Protein AF-A0A9X5I3I6-F1 (afdb_monomer_lite)

Radius of gyration: 15.43 Å; chains: 1; bounding box: 37×36×34 Å

Sequence (96 aa):
MNDLELLSDKLSNQLTLPISEESLAEIDSDLLFIGIYRKNDRSTFEYLQRKPLWSKIEAVQRNQVYFVDFHTWYGFDFLSAHAVLNDIEKSLVKTP

pLDDT: mean 85.68, std 15.06, range [43.44, 97.62]

Foldseek 3Di:
DDVVVVVVVVVVCVVDDDDDLVCLLVQADLAAEDADPDPPPCPVVVVSCPDPSPCNHNCVVVVRYYYDHNCLCVDPDPVSVVVVVVVVVVSVVPPD

Structure (mmCIF, N/CA/C/O backbone):
data_AF-A0A9X5I3I6-F1
#
_entry.id   AF-A0A9X5I3I6-F1
#
loop_
_atom_site.group_PDB
_atom_site.id
_atom_site.type_symbol
_atom_site.label_atom_id
_atom_site.label_alt_id
_atom_site.label_comp_id
_atom_site.label_asym_id
_atom_site.label_entity_id
_atom_site.label_seq_id
_atom_site.pdbx_PDB_ins_code
_atom_site.Cartn_x
_atom_site.Cartn_y
_atom_site.Cartn_z
_atom_site.occupancy
_atom_site.B_iso_or_equiv
_atom_site.auth_seq_id
_atom_site.auth_comp_id
_atom_site.auth_asym_id
_atom_site.auth_atom_id
_atom_site.pdbx_PDB_model_num
ATOM 1 N N . MET A 1 1 ? 25.954 22.022 5.638 1.00 43.56 1 MET A N 1
ATOM 2 C CA . MET A 1 1 ? 24.536 21.642 5.507 1.00 43.56 1 MET A CA 1
ATOM 3 C C . MET A 1 1 ? 24.173 22.005 4.083 1.00 43.56 1 MET A C 1
ATOM 5 O O . MET A 1 1 ? 24.260 23.180 3.758 1.00 43.56 1 MET A O 1
ATOM 9 N N . ASN A 1 2 ? 24.035 21.013 3.203 1.00 43.44 2 ASN A N 1
ATOM 10 C CA . ASN A 1 2 ? 23.947 21.264 1.765 1.00 43.44 2 ASN A CA 1
ATOM 11 C C . ASN A 1 2 ? 22.538 21.749 1.431 1.00 43.44 2 ASN A C 1
ATOM 13 O O . ASN A 1 2 ? 21.571 21.054 1.721 1.00 43.44 2 ASN A O 1
ATOM 17 N N . ASP A 1 3 ? 22.425 22.897 0.766 1.00 49.25 3 ASP A N 1
ATOM 18 C CA . ASP A 1 3 ? 21.141 23.470 0.335 1.00 49.25 3 ASP A CA 1
ATOM 19 C C . ASP A 1 3 ? 20.320 22.510 -0.552 1.00 49.25 3 ASP A C 1
ATOM 21 O O . ASP A 1 3 ? 19.101 22.624 -0.649 1.00 49.25 3 ASP A O 1
ATOM 25 N N . LEU A 1 4 ? 20.973 21.506 -1.148 1.00 52.38 4 LEU A N 1
ATOM 26 C CA . LEU A 1 4 ? 20.347 20.424 -1.915 1.00 52.38 4 LEU A CA 1
ATOM 27 C C . LEU A 1 4 ? 19.492 19.473 -1.057 1.00 52.38 4 LEU A C 1
ATOM 29 O O . LEU A 1 4 ? 18.508 18.931 -1.551 1.00 52.38 4 LEU A O 1
ATOM 33 N N . GLU A 1 5 ? 19.837 19.297 0.217 1.00 54.62 5 GLU A N 1
ATOM 34 C CA . GLU A 1 5 ? 19.127 18.435 1.176 1.00 54.62 5 GLU A CA 1
ATOM 35 C C . GLU A 1 5 ? 17.829 19.113 1.662 1.00 54.62 5 GLU A C 1
ATOM 37 O O . GLU A 1 5 ? 16.788 18.483 1.830 1.00 54.62 5 GLU A O 1
ATOM 42 N N . LEU A 1 6 ? 17.843 20.446 1.769 1.00 48.66 6 LEU A N 1
ATOM 43 C CA . LEU A 1 6 ? 16.661 21.242 2.110 1.00 48.66 6 LEU A CA 1
ATOM 44 C C . LEU A 1 6 ? 15.647 21.296 0.950 1.00 48.66 6 LEU A C 1
ATOM 46 O O . LEU A 1 6 ? 14.434 21.372 1.168 1.00 48.66 6 LEU A O 1
ATOM 50 N N . LEU A 1 7 ? 16.138 21.250 -0.294 1.00 51.47 7 LEU A N 1
ATOM 51 C CA . LEU A 1 7 ? 15.295 21.178 -1.487 1.00 51.47 7 LEU A CA 1
ATOM 52 C C . LEU A 1 7 ? 14.649 19.796 -1.657 1.00 51.47 7 LEU A C 1
ATOM 54 O O . LEU A 1 7 ? 13.506 19.738 -2.113 1.00 51.47 7 LEU A O 1
ATOM 58 N N . SER A 1 8 ? 15.319 18.704 -1.262 1.00 59.75 8 SER A N 1
ATOM 59 C CA . SER A 1 8 ? 14.743 17.357 -1.369 1.00 59.75 8 SER A CA 1
ATOM 60 C C . SER A 1 8 ? 13.567 17.148 -0.425 1.00 59.75 8 SER A C 1
ATOM 62 O O . SER A 1 8 ? 12.545 16.632 -0.865 1.00 59.75 8 SER A O 1
ATOM 64 N N . ASP A 1 9 ? 13.656 17.605 0.826 1.00 59.34 9 ASP A N 1
ATOM 65 C CA . ASP A 1 9 ? 12.569 17.438 1.803 1.00 59.34 9 ASP A CA 1
ATOM 66 C C . ASP A 1 9 ? 11.337 18.264 1.426 1.00 59.34 9 ASP A C 1
ATOM 68 O O . ASP A 1 9 ? 10.200 17.790 1.487 1.00 59.34 9 ASP A O 1
ATOM 72 N N . LYS A 1 10 ? 11.553 19.502 0.969 1.00 56.38 10 LYS A N 1
ATOM 73 C CA . LYS A 1 10 ? 10.459 20.373 0.534 1.00 56.38 10 LYS A CA 1
ATOM 74 C C . LYS A 1 10 ? 9.769 19.840 -0.724 1.00 56.38 10 LYS A C 1
ATOM 76 O O . LYS A 1 10 ? 8.549 19.932 -0.809 1.00 56.38 10 LYS A O 1
ATOM 81 N N . LEU A 1 11 ? 10.521 19.282 -1.677 1.00 61.34 11 LEU A N 1
ATOM 82 C CA . LEU A 1 11 ? 9.963 18.664 -2.88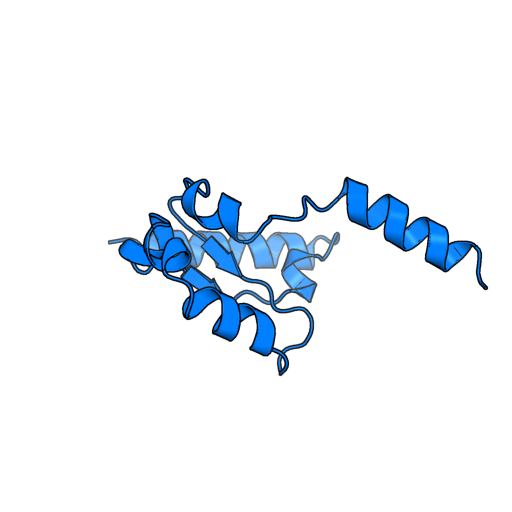3 1.00 61.34 11 LEU A CA 1
ATOM 83 C C . LEU A 1 11 ? 9.269 17.328 -2.562 1.00 61.34 11 LEU A C 1
ATOM 85 O O . LEU A 1 11 ? 8.168 17.081 -3.043 1.00 61.34 11 LEU A O 1
ATOM 89 N N . SER A 1 12 ? 9.861 16.513 -1.686 1.00 58.16 12 SER A N 1
ATOM 90 C CA . SER A 1 12 ? 9.278 15.275 -1.147 1.00 58.16 12 SER A CA 1
ATOM 91 C C . SER A 1 12 ? 7.910 15.522 -0.514 1.00 58.16 12 SER A C 1
ATOM 93 O O . SER A 1 12 ? 6.945 14.832 -0.836 1.00 58.16 12 SER A O 1
ATOM 95 N N . ASN A 1 13 ? 7.790 16.553 0.326 1.00 59.03 13 ASN A N 1
ATOM 96 C CA . ASN A 1 13 ? 6.530 16.912 0.982 1.00 59.03 13 ASN A CA 1
ATOM 97 C C . ASN A 1 13 ? 5.467 17.464 0.014 1.00 59.03 13 ASN A C 1
ATOM 99 O O . ASN A 1 13 ? 4.312 17.601 0.403 1.00 59.03 13 ASN A O 1
ATOM 103 N N . GLN A 1 14 ? 5.831 17.806 -1.228 1.00 65.06 14 GLN A N 1
ATOM 104 C CA . GLN A 1 14 ? 4.858 18.134 -2.279 1.00 65.06 14 GLN A CA 1
ATOM 105 C C . GLN A 1 14 ? 4.435 16.917 -3.107 1.00 65.06 14 GLN A C 1
ATOM 107 O O . GLN A 1 14 ? 3.364 16.939 -3.707 1.00 65.06 14 GLN A O 1
ATOM 112 N N . LEU A 1 15 ? 5.256 15.866 -3.141 1.00 71.19 15 LEU A N 1
ATOM 113 C CA . LEU A 1 15 ? 4.998 14.630 -3.888 1.00 71.19 15 LEU A CA 1
ATOM 114 C C . LEU A 1 15 ? 4.392 13.522 -3.019 1.00 71.19 15 LEU A C 1
ATOM 116 O O . LEU A 1 15 ? 3.900 12.527 -3.544 1.00 71.19 15 LEU A O 1
ATOM 120 N N . THR A 1 16 ? 4.430 13.684 -1.697 1.00 76.06 16 THR A N 1
ATOM 121 C CA . THR A 1 16 ? 3.930 12.715 -0.724 1.00 76.06 16 THR A CA 1
ATOM 122 C C . THR A 1 16 ? 2.970 13.388 0.247 1.00 76.06 16 THR A C 1
ATOM 124 O O . THR A 1 16 ? 3.178 14.527 0.661 1.00 76.06 16 THR A O 1
ATOM 127 N N . LEU A 1 17 ? 1.907 12.674 0.617 1.00 83.56 17 LEU A N 1
ATOM 128 C CA . LEU A 1 17 ? 0.988 13.092 1.667 1.00 83.56 17 LEU A CA 1
ATOM 129 C C . LEU A 1 17 ? 1.267 12.230 2.904 1.00 83.56 17 LEU A C 1
ATOM 131 O O . LEU A 1 17 ? 0.926 11.046 2.890 1.00 83.56 17 LEU A O 1
ATOM 135 N N . PRO A 1 18 ? 1.913 12.764 3.956 1.00 85.19 18 PRO A N 1
ATOM 136 C CA . PRO A 1 18 ? 2.099 12.005 5.184 1.00 85.19 18 PRO A CA 1
ATOM 137 C C . PRO A 1 18 ? 0.732 11.695 5.804 1.00 85.19 18 PRO A C 1
ATOM 139 O O . PRO A 1 18 ? -0.102 12.584 5.965 1.00 85.19 18 PRO A O 1
ATOM 142 N N . ILE A 1 19 ? 0.512 10.431 6.163 1.00 85.00 19 ILE A N 1
ATOM 143 C CA . ILE A 1 19 ? -0.730 9.963 6.786 1.00 85.00 19 ILE A CA 1
ATOM 144 C C . ILE A 1 19 ? -0.484 9.720 8.277 1.00 85.00 19 ILE A C 1
ATOM 146 O O . ILE A 1 19 ? 0.474 9.043 8.653 1.00 85.00 19 ILE A O 1
ATOM 150 N N . SER A 1 20 ? -1.351 10.277 9.126 1.00 90.56 20 SER A N 1
ATOM 151 C CA . SER A 1 20 ? -1.372 9.993 10.567 1.00 90.56 20 SER A CA 1
ATOM 152 C C . SER A 1 20 ? -1.910 8.585 10.840 1.00 90.56 20 SER A C 1
ATOM 154 O O . SER A 1 20 ? -2.787 8.105 10.124 1.00 90.56 20 SER A O 1
ATOM 156 N N . GLU A 1 21 ? -1.459 7.942 11.922 1.00 91.75 21 GLU A N 1
ATOM 157 C CA . GLU A 1 21 ? -2.007 6.650 12.368 1.00 91.75 21 GLU A CA 1
ATOM 158 C C . GLU A 1 21 ? -3.526 6.705 12.609 1.00 91.75 21 GLU A C 1
ATOM 160 O O . GLU A 1 21 ? -4.231 5.729 12.358 1.00 91.75 21 GLU A O 1
ATOM 165 N N . GLU A 1 22 ? -4.038 7.840 13.088 1.00 93.44 22 GLU A N 1
ATOM 166 C CA . GLU A 1 22 ? -5.462 8.027 13.398 1.00 93.44 22 GLU A CA 1
ATOM 167 C C . GLU A 1 22 ? -6.332 8.062 12.133 1.00 93.44 22 GLU A C 1
ATOM 169 O O . GLU A 1 22 ? -7.468 7.589 12.153 1.00 93.44 22 GLU A O 1
ATOM 174 N N . SER A 1 23 ? -5.760 8.522 11.017 1.00 92.12 23 SER A N 1
ATOM 175 C CA . SER A 1 23 ? -6.413 8.592 9.706 1.00 92.12 23 SER A CA 1
ATOM 176 C C . SER A 1 23 ? -6.359 7.278 8.929 1.00 92.12 23 SER A C 1
ATOM 178 O O . SER A 1 23 ? -6.910 7.199 7.837 1.00 92.12 23 SER A O 1
ATOM 180 N N . LEU A 1 24 ? -5.736 6.214 9.455 1.00 92.06 24 LEU A N 1
ATOM 181 C CA . LEU A 1 24 ? -5.688 4.924 8.752 1.00 92.06 24 LEU A CA 1
ATOM 182 C C . LEU A 1 24 ? -7.084 4.418 8.382 1.00 92.06 24 LEU A C 1
ATOM 184 O O . LEU A 1 24 ? -7.272 3.896 7.293 1.00 92.06 24 LEU A O 1
ATOM 188 N N . ALA A 1 25 ? -8.066 4.599 9.266 1.00 89.56 25 ALA A N 1
ATOM 189 C CA . ALA A 1 25 ? -9.437 4.161 9.016 1.00 89.56 25 ALA A CA 1
ATOM 190 C C . ALA A 1 25 ? -10.178 5.007 7.963 1.00 89.56 25 ALA A C 1
ATOM 192 O O . ALA A 1 25 ? -11.271 4.627 7.561 1.00 89.56 25 ALA A O 1
ATOM 193 N N . GLU A 1 26 ? -9.609 6.137 7.539 1.00 92.12 26 GLU A N 1
ATOM 194 C CA . GLU A 1 26 ? -10.152 7.000 6.483 1.00 92.12 26 GLU A CA 1
ATOM 195 C C . GLU A 1 26 ? -9.690 6.554 5.086 1.00 92.12 26 GLU A C 1
ATOM 197 O O . GLU A 1 26 ? -10.162 7.089 4.085 1.00 92.12 26 GLU A O 1
ATOM 202 N N . ILE A 1 27 ? -8.772 5.580 4.999 1.00 92.56 27 ILE A N 1
ATOM 203 C CA . ILE A 1 27 ? -8.336 4.996 3.728 1.00 92.56 27 ILE A CA 1
ATOM 204 C C . ILE A 1 27 ? -9.484 4.158 3.156 1.00 92.56 27 ILE A C 1
ATOM 206 O O . ILE A 1 27 ? -9.700 3.011 3.552 1.00 92.56 27 ILE A O 1
ATOM 210 N N . ASP A 1 28 ? -10.189 4.754 2.202 1.00 90.62 28 ASP A N 1
ATOM 211 C CA . ASP A 1 28 ? -11.264 4.142 1.425 1.00 90.62 28 ASP A CA 1
ATOM 212 C C . ASP A 1 28 ? -10.715 3.678 0.069 1.00 90.62 28 ASP A C 1
ATOM 214 O O . ASP A 1 28 ? -10.733 4.411 -0.923 1.00 90.62 28 ASP A O 1
ATOM 218 N N . SER A 1 29 ? -10.088 2.498 0.052 1.00 90.56 29 SER A N 1
ATOM 219 C CA . SER A 1 29 ? -9.496 1.931 -1.160 1.00 90.56 29 SER A CA 1
ATOM 220 C C . SER A 1 29 ? -9.874 0.466 -1.354 1.00 90.56 29 SER A C 1
ATOM 222 O O . SER A 1 29 ? -9.910 -0.315 -0.402 1.00 90.56 29 SER A O 1
ATOM 224 N N . ASP A 1 30 ? -10.086 0.081 -2.615 1.00 92.81 30 ASP A N 1
ATOM 225 C CA . ASP A 1 30 ? -10.291 -1.317 -3.012 1.00 92.81 30 ASP A CA 1
ATOM 226 C C . ASP A 1 30 ? -9.005 -2.141 -2.898 1.00 92.81 30 ASP A C 1
ATOM 228 O O . ASP A 1 30 ? -9.018 -3.284 -2.443 1.00 92.81 30 ASP A O 1
ATOM 232 N N . LEU A 1 31 ? -7.888 -1.545 -3.325 1.00 95.25 31 LEU A N 1
ATOM 233 C CA . LEU A 1 31 ? -6.551 -2.130 -3.313 1.00 95.25 31 LEU A CA 1
ATOM 234 C C . LEU A 1 31 ? -5.600 -1.199 -2.559 1.00 95.25 31 LEU A C 1
ATOM 236 O O . LEU A 1 31 ? -5.714 0.027 -2.647 1.00 95.25 31 LEU A O 1
ATOM 240 N N . LEU A 1 32 ? -4.630 -1.769 -1.846 1.00 95.25 32 LEU A N 1
ATOM 241 C CA . LEU A 1 32 ? -3.585 -1.015 -1.157 1.00 95.25 32 LEU A CA 1
ATOM 242 C C . LEU A 1 32 ? -2.201 -1.537 -1.550 1.00 95.25 32 LEU A C 1
ATOM 244 O O . LEU A 1 32 ? -1.859 -2.684 -1.265 1.00 95.25 32 LEU A O 1
ATOM 248 N N . PHE A 1 33 ? -1.386 -0.684 -2.171 1.00 95.62 33 PHE A N 1
ATOM 249 C CA . PHE A 1 33 ? -0.004 -1.003 -2.538 1.00 95.62 33 PHE A CA 1
ATOM 250 C C . PHE A 1 33 ? 0.972 -0.415 -1.517 1.00 95.62 33 PHE A C 1
ATOM 252 O O . PHE A 1 33 ? 0.938 0.776 -1.221 1.00 95.62 33 PHE A O 1
ATOM 259 N N . ILE A 1 34 ? 1.858 -1.253 -0.982 1.00 94.38 34 ILE A N 1
ATOM 260 C CA . ILE A 1 34 ? 2.821 -0.892 0.059 1.00 94.38 34 ILE A CA 1
ATOM 261 C C . ILE A 1 34 ? 4.240 -1.009 -0.498 1.00 94.38 34 ILE A C 1
ATOM 263 O O . ILE A 1 34 ? 4.762 -2.111 -0.685 1.00 94.38 34 ILE A O 1
ATOM 267 N N . GLY A 1 35 ? 4.878 0.137 -0.738 1.00 93.44 35 GLY A N 1
ATOM 268 C CA . GLY A 1 35 ? 6.293 0.224 -1.094 1.00 93.44 35 GLY A CA 1
ATOM 269 C C . GLY A 1 35 ? 7.159 0.412 0.150 1.00 93.44 35 GLY A C 1
ATOM 270 O O . GLY A 1 35 ? 7.080 1.442 0.814 1.00 93.44 35 GLY A O 1
ATOM 271 N N . ILE A 1 36 ? 8.009 -0.565 0.470 1.00 91.44 36 ILE A N 1
ATOM 272 C CA . ILE A 1 36 ? 8.960 -0.453 1.585 1.00 91.44 36 ILE A CA 1
ATOM 273 C C . ILE A 1 36 ? 10.281 0.092 1.042 1.00 91.44 36 ILE A C 1
ATOM 275 O O . ILE A 1 36 ? 10.936 -0.583 0.249 1.00 91.44 36 ILE A O 1
ATOM 279 N N . TYR A 1 37 ? 10.689 1.284 1.494 1.00 86.00 37 TYR A N 1
ATOM 280 C CA . TYR A 1 37 ? 11.886 1.963 0.980 1.00 86.00 37 TYR A CA 1
ATOM 281 C C . TYR A 1 37 ? 13.155 1.112 1.093 1.00 86.00 37 TYR A C 1
ATOM 283 O O . TYR A 1 37 ? 13.928 0.992 0.148 1.00 86.00 37 TYR A O 1
ATOM 291 N N . ARG A 1 38 ? 13.372 0.481 2.251 1.00 86.25 38 ARG A N 1
ATOM 292 C CA . ARG A 1 38 ? 14.481 -0.453 2.462 1.00 86.25 38 ARG A CA 1
ATOM 293 C C . ARG A 1 38 ? 13.908 -1.849 2.596 1.00 86.25 38 ARG A C 1
ATOM 295 O O . ARG A 1 38 ? 13.227 -2.132 3.570 1.00 86.25 38 ARG A O 1
ATOM 302 N N . LYS A 1 39 ? 14.227 -2.746 1.661 1.00 71.50 39 LYS A N 1
ATOM 303 C CA . LYS A 1 39 ? 13.646 -4.102 1.570 1.00 71.50 39 LYS A CA 1
ATOM 304 C C . LYS A 1 39 ? 13.610 -4.892 2.895 1.00 71.50 39 LYS A C 1
ATOM 306 O O . LYS A 1 39 ? 12.689 -5.682 3.097 1.00 71.50 39 LYS A O 1
ATOM 311 N N . ASN A 1 40 ? 14.576 -4.659 3.787 1.00 78.69 40 ASN A N 1
ATOM 312 C CA . ASN A 1 40 ? 14.702 -5.340 5.082 1.00 78.69 40 ASN A CA 1
ATOM 313 C C . ASN A 1 40 ? 14.120 -4.559 6.275 1.00 78.69 40 ASN A C 1
ATOM 315 O O . ASN A 1 40 ? 14.161 -5.059 7.393 1.00 78.69 40 ASN A O 1
ATOM 319 N N . ASP A 1 41 ? 13.590 -3.356 6.066 1.00 85.81 41 ASP A N 1
ATOM 320 C CA . ASP A 1 41 ? 13.037 -2.512 7.124 1.00 85.81 41 ASP A CA 1
ATOM 321 C C . ASP A 1 41 ? 11.511 -2.463 7.031 1.00 85.81 41 ASP A C 1
ATOM 323 O O . ASP A 1 41 ? 10.907 -1.511 6.540 1.00 85.81 41 ASP A O 1
ATOM 327 N N . ARG A 1 42 ? 10.879 -3.551 7.477 1.00 89.75 42 ARG A N 1
ATOM 328 C CA . ARG A 1 42 ? 9.414 -3.675 7.536 1.00 89.75 42 ARG A CA 1
ATOM 329 C C . ARG A 1 42 ? 8.833 -3.215 8.869 1.00 89.75 42 ARG A C 1
ATOM 331 O O . ARG A 1 42 ? 7.627 -3.318 9.071 1.00 89.75 42 ARG A O 1
ATOM 338 N N . SER A 1 43 ? 9.678 -2.711 9.764 1.00 92.50 43 SER A N 1
ATOM 339 C CA . SER A 1 43 ? 9.347 -2.455 11.166 1.00 92.50 43 SER A CA 1
ATOM 340 C C . SER A 1 43 ? 8.132 -1.534 11.324 1.00 92.50 43 SER A C 1
ATOM 342 O O . SER A 1 43 ? 7.203 -1.859 12.065 1.00 92.50 43 SER A O 1
ATOM 344 N N . THR A 1 44 ? 8.087 -0.438 10.562 1.00 90.12 44 THR A N 1
ATOM 345 C CA . THR A 1 44 ? 6.956 0.500 10.540 1.00 90.12 44 THR A CA 1
ATOM 346 C C . THR A 1 44 ? 5.679 -0.164 10.043 1.00 90.12 44 THR A C 1
ATOM 348 O O . THR A 1 44 ? 4.637 -0.034 10.678 1.00 90.12 44 THR A O 1
ATOM 351 N N . PHE A 1 45 ? 5.745 -0.917 8.943 1.00 92.38 45 PHE A N 1
ATOM 352 C CA . PHE A 1 45 ? 4.577 -1.610 8.405 1.00 92.38 45 PHE A CA 1
ATOM 353 C C . PHE A 1 45 ? 4.026 -2.632 9.407 1.00 92.38 45 PHE A C 1
ATOM 355 O O . PHE A 1 45 ? 2.838 -2.614 9.713 1.00 92.38 45 PHE A O 1
ATOM 362 N N . GLU A 1 46 ? 4.889 -3.465 9.988 1.00 94.44 46 GLU A N 1
ATOM 363 C CA . GLU A 1 46 ? 4.500 -4.446 11.007 1.00 94.44 46 GLU A CA 1
ATOM 364 C C . GLU A 1 46 ? 3.908 -3.779 12.254 1.00 94.44 46 GLU A C 1
ATOM 366 O O . GLU A 1 46 ? 2.987 -4.311 12.875 1.00 94.44 46 GLU A O 1
ATOM 371 N N . TYR A 1 47 ? 4.426 -2.612 12.640 1.00 94.38 47 TYR A N 1
ATOM 372 C CA . TYR A 1 47 ? 3.860 -1.809 13.717 1.00 94.38 47 TYR A CA 1
ATOM 373 C C . TYR A 1 47 ? 2.454 -1.300 13.379 1.00 94.38 47 TYR A C 1
ATOM 375 O O . TYR A 1 47 ? 1.559 -1.458 14.211 1.00 94.38 47 TYR A O 1
ATOM 383 N N . LEU A 1 48 ? 2.231 -0.773 12.169 1.00 93.12 48 LEU A N 1
ATOM 384 C CA . LEU A 1 48 ? 0.908 -0.327 11.719 1.00 93.12 48 LEU A CA 1
ATOM 385 C C . LEU A 1 48 ? -0.080 -1.495 11.627 1.00 93.12 48 LEU A C 1
ATOM 387 O O . LEU A 1 48 ? -1.208 -1.363 12.089 1.00 93.12 48 LEU A O 1
ATOM 391 N N . GLN A 1 49 ? 0.349 -2.666 11.147 1.00 93.81 49 GLN A N 1
ATOM 392 C CA . GLN A 1 49 ? -0.499 -3.863 11.081 1.00 93.81 49 GLN A CA 1
ATOM 393 C C . GLN A 1 49 ? -1.041 -4.311 12.444 1.00 93.81 49 GLN A C 1
ATOM 395 O O . GLN A 1 49 ? -2.114 -4.909 12.514 1.00 93.81 49 GLN A O 1
ATOM 400 N N . ARG A 1 50 ? -0.319 -4.033 13.537 1.00 95.44 50 ARG A N 1
ATOM 401 C CA . ARG A 1 50 ? -0.765 -4.350 14.905 1.00 95.44 50 ARG A CA 1
ATOM 402 C C . ARG A 1 50 ? -1.792 -3.356 15.451 1.00 95.44 50 ARG A C 1
ATOM 404 O O . ARG A 1 50 ? -2.337 -3.587 16.531 1.00 95.44 50 ARG A O 1
ATOM 411 N N . LYS A 1 51 ? -2.050 -2.241 14.762 1.00 95.00 51 LYS A N 1
ATOM 412 C CA . LYS A 1 51 ? -2.992 -1.217 15.222 1.00 95.00 51 LYS A CA 1
ATOM 413 C C . LYS A 1 51 ? -4.434 -1.628 14.921 1.00 95.00 51 LYS A C 1
ATOM 415 O O . LYS A 1 51 ? -4.723 -2.028 13.798 1.00 95.00 51 LYS A O 1
ATOM 420 N N . PRO A 1 52 ? -5.381 -1.429 15.857 1.00 95.31 52 PRO A N 1
ATOM 421 C CA . PRO A 1 52 ? -6.796 -1.712 15.604 1.00 95.31 52 PRO A CA 1
ATOM 422 C C . PRO A 1 52 ? -7.405 -0.926 14.434 1.00 95.31 52 PRO A C 1
ATOM 424 O O . PRO A 1 52 ? -8.411 -1.347 13.881 1.00 95.31 52 PRO A O 1
ATOM 427 N N . LEU A 1 53 ? -6.837 0.227 14.064 1.00 95.88 53 LEU A N 1
ATOM 428 C CA . LEU A 1 53 ? -7.312 1.012 12.920 1.00 95.88 53 LEU A CA 1
ATOM 429 C C . LEU A 1 53 ? -6.914 0.397 11.573 1.00 95.88 53 LEU A C 1
ATOM 431 O O . LEU A 1 53 ? -7.636 0.579 10.602 1.00 95.88 53 LEU A O 1
ATOM 435 N N . TRP A 1 54 ? -5.832 -0.385 11.515 1.00 95.75 54 TRP A N 1
ATOM 436 C CA . TRP A 1 54 ? -5.412 -1.067 10.290 1.00 95.75 54 TRP A CA 1
ATOM 437 C C . TRP A 1 54 ? -6.472 -2.052 9.791 1.00 95.75 54 TRP A C 1
ATOM 439 O O . TRP A 1 54 ? -6.773 -2.097 8.603 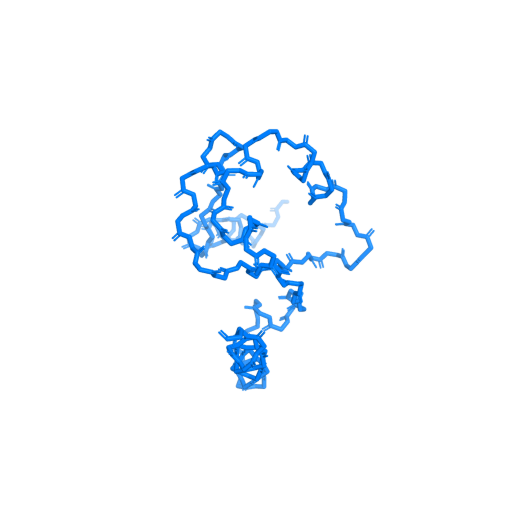1.00 95.75 54 TRP A O 1
ATOM 449 N N . SER A 1 55 ? -7.110 -2.794 10.701 1.00 94.62 55 SER A N 1
ATOM 450 C CA . SER A 1 55 ? -8.184 -3.728 10.346 1.00 94.62 55 SER A CA 1
ATOM 451 C C . SER A 1 55 ? -9.490 -3.043 9.928 1.00 94.62 55 SER A C 1
ATOM 453 O O . SER A 1 55 ? -10.421 -3.731 9.511 1.00 94.62 55 SER A O 1
ATOM 455 N N . LYS A 1 56 ? -9.588 -1.710 10.024 1.00 95.38 56 LYS A N 1
ATOM 456 C CA . LYS A 1 56 ? -10.752 -0.948 9.548 1.00 95.38 56 LYS A CA 1
ATOM 457 C C . LYS A 1 56 ? -10.673 -0.576 8.066 1.00 95.38 56 LYS A C 1
ATOM 459 O O . LYS A 1 56 ? -11.699 -0.211 7.511 1.00 95.38 56 LYS A O 1
ATOM 464 N N . ILE A 1 57 ? -9.499 -0.685 7.445 1.00 95.62 57 ILE A N 1
ATOM 465 C CA . ILE A 1 57 ? -9.293 -0.373 6.026 1.00 95.62 57 ILE A CA 1
ATOM 466 C C . ILE A 1 57 ? -9.979 -1.443 5.168 1.00 95.62 57 ILE A C 1
ATOM 468 O O . ILE A 1 57 ? -9.748 -2.638 5.379 1.00 95.62 57 ILE A O 1
ATOM 472 N N . GLU A 1 58 ? -10.774 -1.037 4.175 1.00 94.50 58 GLU A N 1
ATOM 473 C CA . GLU A 1 58 ? -11.537 -1.976 3.341 1.00 94.50 58 GLU A CA 1
ATOM 474 C C . GLU A 1 58 ? -10.620 -2.964 2.595 1.00 94.50 58 GLU A C 1
ATOM 476 O O . GLU A 1 58 ? -10.791 -4.183 2.710 1.00 94.50 58 GLU A O 1
ATOM 481 N N . ALA A 1 59 ? -9.579 -2.466 1.919 1.00 95.56 59 ALA A N 1
ATOM 482 C CA . ALA A 1 59 ? -8.580 -3.306 1.255 1.00 95.56 59 ALA A CA 1
ATOM 483 C C . ALA A 1 59 ? -7.933 -4.336 2.201 1.00 95.56 59 ALA A C 1
ATOM 485 O O . ALA A 1 59 ? -7.650 -5.464 1.796 1.00 95.56 59 ALA A O 1
ATOM 486 N N . VAL A 1 60 ? -7.718 -3.995 3.478 1.00 95.69 60 VAL A N 1
ATOM 487 C CA . VAL A 1 60 ? -7.156 -4.929 4.470 1.00 95.69 60 VAL A CA 1
ATOM 488 C C . VAL A 1 60 ? -8.148 -6.047 4.779 1.00 95.69 60 VAL A C 1
ATOM 490 O O . VAL A 1 60 ? -7.765 -7.218 4.779 1.00 95.69 60 VAL A O 1
ATOM 493 N N . GLN A 1 61 ? -9.421 -5.713 4.996 1.00 94.50 61 GLN A N 1
ATOM 494 C CA . GLN A 1 61 ? -10.479 -6.691 5.280 1.00 94.50 61 GLN A CA 1
ATOM 495 C C . GLN A 1 61 ? -10.690 -7.668 4.118 1.00 94.50 61 GLN A C 1
ATOM 497 O O . GLN A 1 61 ? -10.955 -8.850 4.338 1.00 94.50 61 GLN A O 1
ATOM 502 N N . ARG A 1 62 ? -10.518 -7.191 2.882 1.00 94.62 62 ARG A N 1
ATOM 503 C CA . ARG A 1 62 ? -10.655 -7.980 1.649 1.00 94.62 62 ARG A CA 1
ATOM 504 C C . ARG A 1 62 ? -9.363 -8.692 1.227 1.00 94.62 62 ARG A C 1
ATOM 506 O O . ARG A 1 62 ? -9.322 -9.302 0.156 1.00 94.62 62 ARG A O 1
ATOM 513 N N . ASN A 1 63 ? -8.311 -8.628 2.049 1.00 94.3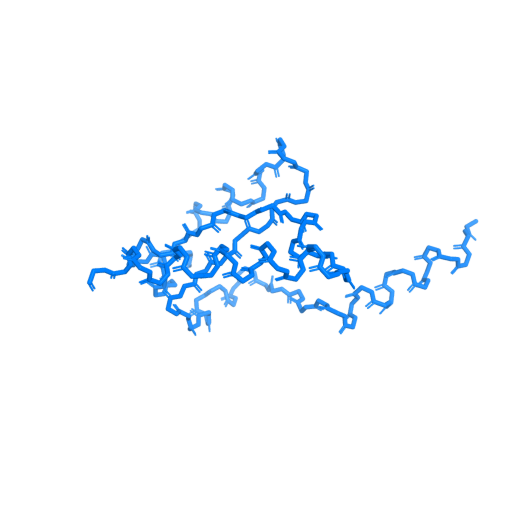8 63 ASN A N 1
ATOM 514 C CA . ASN A 1 63 ? -6.984 -9.177 1.754 1.00 94.38 63 ASN A CA 1
ATOM 515 C C . ASN A 1 63 ? -6.415 -8.683 0.402 1.00 94.38 63 ASN A C 1
ATOM 517 O O . ASN A 1 63 ? -5.770 -9.430 -0.331 1.00 94.38 63 ASN A O 1
ATOM 521 N N . GLN A 1 64 ? -6.671 -7.415 0.074 1.00 95.75 64 GLN A N 1
ATOM 522 C CA . GLN A 1 64 ? -6.239 -6.713 -1.138 1.00 95.75 64 GLN A CA 1
ATOM 523 C C . GLN A 1 64 ? -5.054 -5.770 -0.851 1.00 95.75 64 GLN A C 1
ATOM 525 O O . GLN A 1 64 ? -5.011 -4.623 -1.301 1.00 95.75 64 GLN A O 1
ATOM 530 N N . VAL A 1 65 ? -4.084 -6.242 -0.063 1.00 95.50 65 VAL A N 1
ATOM 531 C CA . VAL A 1 65 ? -2.864 -5.495 0.280 1.00 95.50 65 VAL A CA 1
ATOM 532 C C . VAL A 1 65 ? -1.673 -6.142 -0.416 1.00 95.50 65 VAL A C 1
ATOM 534 O O . VAL A 1 65 ? -1.383 -7.320 -0.198 1.00 95.50 65 VAL A O 1
ATOM 537 N N . TYR A 1 66 ? -0.953 -5.371 -1.226 1.00 95.38 66 TYR A N 1
ATOM 538 C CA . TYR A 1 66 ? 0.130 -5.868 -2.068 1.00 95.38 66 TYR A CA 1
ATOM 539 C C . TYR A 1 66 ? 1.429 -5.135 -1.774 1.00 95.38 66 TYR A C 1
ATOM 541 O O . TYR A 1 66 ? 1.486 -3.910 -1.781 1.00 95.38 66 TYR A O 1
ATOM 549 N N . PHE A 1 67 ? 2.505 -5.888 -1.558 1.00 94.31 67 PHE A N 1
ATOM 550 C CA . PHE A 1 67 ? 3.837 -5.300 -1.534 1.00 94.31 67 PHE A CA 1
ATOM 551 C C . PHE A 1 67 ? 4.335 -5.059 -2.948 1.00 94.31 67 PHE A C 1
ATOM 553 O O . PHE A 1 67 ? 4.246 -5.946 -3.797 1.00 94.31 67 PHE A O 1
ATOM 560 N N . VAL A 1 68 ? 4.920 -3.888 -3.151 1.00 95.06 68 VAL A N 1
ATOM 561 C CA . VAL A 1 68 ? 5.518 -3.484 -4.421 1.00 95.06 68 VAL A CA 1
ATOM 562 C C . VAL A 1 68 ? 6.971 -3.086 -4.222 1.00 95.06 68 VAL A C 1
ATOM 564 O O . VAL A 1 68 ? 7.408 -2.782 -3.106 1.00 95.06 68 VAL A O 1
ATOM 567 N N . ASP A 1 69 ? 7.741 -3.103 -5.306 1.00 94.50 69 ASP A N 1
ATOM 568 C CA . ASP A 1 69 ? 9.094 -2.567 -5.275 1.00 94.50 69 ASP A CA 1
ATOM 569 C C . ASP A 1 69 ? 9.038 -1.035 -5.205 1.00 94.50 69 ASP A C 1
ATOM 571 O O . ASP A 1 69 ? 8.571 -0.374 -6.134 1.00 94.50 69 ASP A O 1
ATOM 575 N N . PHE A 1 70 ? 9.497 -0.467 -4.086 1.00 93.19 70 PHE A N 1
ATOM 576 C CA . PHE A 1 70 ? 9.422 0.977 -3.859 1.00 93.19 70 PHE A CA 1
ATOM 577 C C . PHE A 1 70 ? 10.181 1.764 -4.929 1.00 93.19 70 PHE A C 1
ATOM 579 O O . PHE A 1 70 ? 9.681 2.777 -5.401 1.00 93.19 70 PHE A O 1
ATOM 586 N N . HIS A 1 71 ? 11.378 1.319 -5.317 1.00 92.25 71 HIS A N 1
ATOM 587 C CA . HIS A 1 71 ? 12.205 2.056 -6.273 1.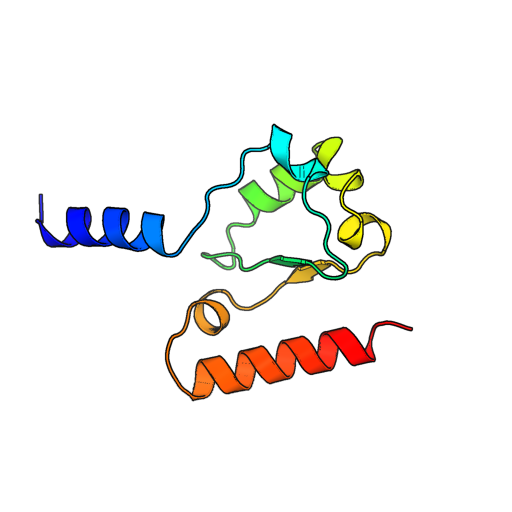00 92.25 71 HIS A CA 1
ATOM 588 C C . HIS A 1 71 ? 11.572 2.093 -7.663 1.00 92.25 71 HIS A C 1
ATOM 590 O O . HIS A 1 71 ? 11.671 3.106 -8.344 1.00 92.25 71 HIS A O 1
ATOM 596 N N . THR A 1 72 ? 10.877 1.022 -8.038 1.00 95.12 72 THR A N 1
ATOM 597 C CA . THR A 1 72 ? 10.078 0.951 -9.262 1.00 95.12 72 THR A CA 1
ATOM 598 C C . THR A 1 72 ? 8.872 1.891 -9.188 1.00 95.12 72 THR A C 1
ATOM 600 O O . THR A 1 72 ? 8.653 2.682 -10.098 1.00 95.12 72 THR A O 1
ATOM 603 N N . TRP A 1 73 ? 8.103 1.860 -8.095 1.00 94.19 73 TRP A N 1
ATOM 604 C CA . TRP A 1 73 ? 6.888 2.680 -7.947 1.00 94.19 73 TRP A CA 1
ATOM 605 C C . TRP A 1 73 ? 7.164 4.166 -7.683 1.00 94.19 73 TRP A C 1
ATOM 607 O O . TRP A 1 73 ? 6.314 5.010 -7.954 1.00 94.19 73 TRP A O 1
ATOM 617 N N . TYR A 1 74 ? 8.357 4.492 -7.190 1.00 90.12 74 TYR A N 1
ATOM 618 C CA . TYR A 1 74 ? 8.867 5.855 -7.040 1.00 90.12 74 TYR A CA 1
ATOM 619 C C . TYR A 1 74 ? 9.778 6.271 -8.215 1.00 90.12 74 TYR A C 1
ATOM 621 O O . TYR A 1 74 ? 10.420 7.321 -8.176 1.00 90.12 74 TYR A O 1
ATOM 629 N N . GLY A 1 75 ? 9.876 5.437 -9.256 1.00 90.25 75 GLY A N 1
ATOM 630 C CA . GLY A 1 75 ? 10.662 5.701 -10.455 1.00 90.25 75 GLY A CA 1
ATOM 631 C C . GLY A 1 75 ? 9.892 6.550 -11.467 1.00 90.25 75 GLY A C 1
ATOM 632 O O . GLY A 1 75 ? 8.718 6.312 -11.735 1.00 90.25 75 GLY A O 1
ATOM 633 N N . PHE A 1 76 ? 10.569 7.531 -12.068 1.00 88.00 76 PHE A N 1
ATOM 634 C CA . PHE A 1 76 ? 9.972 8.483 -13.021 1.00 88.00 76 PHE A CA 1
ATOM 635 C C . PHE A 1 76 ? 10.359 8.206 -14.486 1.00 88.00 76 PHE A C 1
ATOM 637 O O . PHE A 1 76 ? 10.249 9.084 -15.341 1.00 88.00 76 PHE A O 1
ATOM 644 N N . ASP A 1 77 ? 10.843 7.000 -14.786 1.00 93.50 77 ASP A N 1
ATOM 645 C CA . ASP A 1 77 ? 11.245 6.572 -16.128 1.00 93.50 77 ASP A CA 1
ATOM 646 C C . ASP A 1 77 ? 10.243 5.587 -16.767 1.00 93.50 77 ASP A C 1
ATOM 648 O O . ASP A 1 77 ? 9.336 5.060 -16.120 1.00 93.50 77 ASP A O 1
ATOM 652 N N . PHE A 1 78 ? 10.400 5.337 -18.070 1.00 96.06 78 PHE A N 1
ATOM 653 C CA . PHE A 1 78 ? 9.463 4.513 -18.839 1.00 96.06 78 PHE A CA 1
ATOM 654 C C . 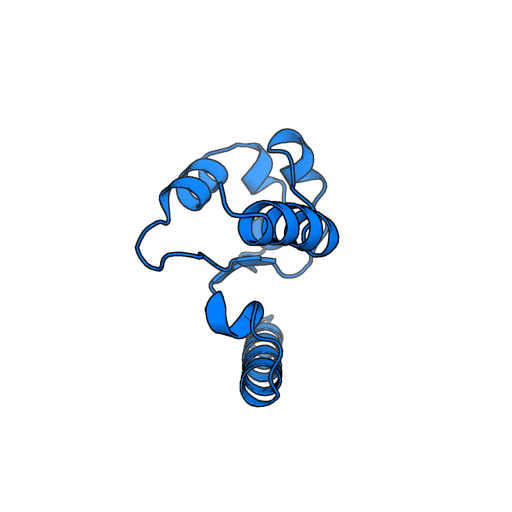PHE A 1 78 ? 9.496 3.021 -18.466 1.00 96.06 78 PHE A C 1
ATOM 656 O O . PHE A 1 78 ? 8.483 2.341 -18.633 1.00 96.06 78 PHE A O 1
ATOM 663 N N . LEU A 1 79 ? 10.624 2.500 -17.965 1.00 97.00 79 LEU A N 1
ATOM 664 C CA . LEU A 1 79 ? 10.712 1.112 -17.504 1.00 97.00 79 LEU A CA 1
ATOM 665 C C . LEU A 1 79 ? 9.938 0.957 -16.196 1.00 97.00 79 LEU A C 1
ATOM 667 O O . LEU A 1 79 ? 9.140 0.029 -16.064 1.00 97.00 79 LEU A O 1
ATOM 671 N N . SER A 1 80 ? 10.125 1.908 -15.280 1.00 97.00 80 SER A N 1
ATOM 672 C CA . SER A 1 80 ? 9.388 2.003 -14.020 1.00 97.00 80 SER A CA 1
ATOM 673 C C . SER A 1 80 ? 7.879 2.101 -14.265 1.00 97.00 80 SER A C 1
ATOM 675 O O . SER A 1 80 ? 7.118 1.282 -13.751 1.00 97.00 80 SER A O 1
ATOM 677 N N . ALA A 1 81 ? 7.438 3.006 -15.147 1.00 96.62 81 ALA A N 1
ATOM 678 C CA . ALA A 1 81 ? 6.024 3.146 -15.502 1.00 96.62 81 ALA A CA 1
ATOM 679 C C . ALA A 1 81 ? 5.425 1.847 -16.073 1.00 96.62 81 ALA A C 1
ATOM 681 O O . ALA A 1 81 ? 4.328 1.441 -15.688 1.00 96.62 81 ALA A O 1
ATOM 682 N N . HIS A 1 82 ? 6.150 1.161 -16.961 1.00 97.62 82 HIS A N 1
ATOM 683 C CA . HIS A 1 82 ? 5.694 -0.111 -17.520 1.00 97.62 82 HIS A CA 1
ATOM 684 C C . HIS A 1 82 ? 5.596 -1.215 -16.453 1.00 97.62 82 HIS A C 1
ATOM 686 O O . HIS A 1 82 ? 4.642 -1.992 -16.446 1.00 97.62 82 HIS A O 1
ATOM 692 N N . ALA A 1 83 ? 6.548 -1.277 -15.521 1.00 97.38 83 ALA A N 1
ATOM 693 C CA . ALA A 1 83 ? 6.524 -2.240 -14.425 1.00 97.38 83 ALA A CA 1
ATOM 694 C C . ALA A 1 83 ? 5.366 -1.989 -13.441 1.00 97.38 83 ALA A C 1
ATOM 696 O O . ALA A 1 83 ? 4.693 -2.946 -13.059 1.00 97.38 83 ALA A O 1
ATOM 697 N N . VAL A 1 84 ? 5.070 -0.727 -13.107 1.00 97.06 84 VAL A N 1
ATOM 698 C CA . VAL A 1 84 ? 3.906 -0.352 -12.281 1.00 97.06 84 VAL A CA 1
ATOM 699 C C . VAL A 1 84 ? 2.601 -0.819 -12.928 1.00 97.06 84 VAL A C 1
ATOM 701 O O . VAL A 1 84 ? 1.771 -1.435 -12.261 1.00 97.06 84 VAL A O 1
ATO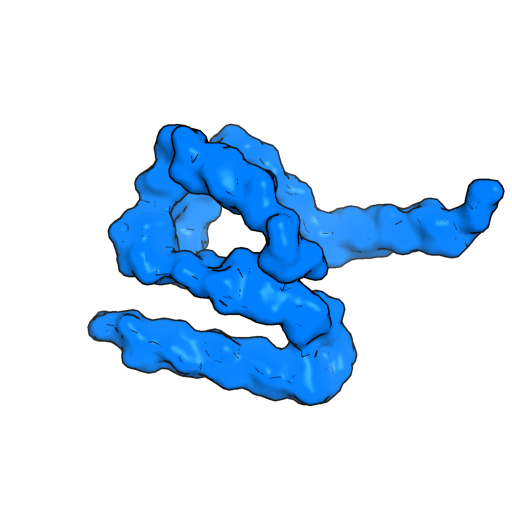M 704 N N . LEU A 1 85 ? 2.431 -0.595 -14.237 1.00 96.50 85 LEU A N 1
ATOM 705 C CA . LEU A 1 85 ? 1.248 -1.067 -14.965 1.00 96.50 85 LEU A CA 1
ATOM 706 C C . LEU A 1 85 ? 1.102 -2.595 -14.896 1.00 96.50 85 LEU A C 1
ATOM 708 O O . LEU A 1 85 ? 0.006 -3.090 -14.640 1.00 96.50 85 LEU A O 1
ATOM 712 N N . ASN A 1 86 ? 2.204 -3.336 -15.047 1.00 96.25 86 ASN A N 1
ATOM 713 C CA . ASN A 1 86 ? 2.200 -4.797 -14.929 1.00 96.25 86 ASN A CA 1
ATOM 714 C C . ASN A 1 86 ? 1.813 -5.274 -13.515 1.00 96.25 86 ASN A C 1
ATOM 716 O O . ASN A 1 86 ? 1.158 -6.308 -13.374 1.00 96.25 86 ASN A O 1
ATOM 720 N N . ASP A 1 87 ? 2.232 -4.570 -12.461 1.00 96.19 87 ASP A N 1
ATOM 721 C CA . ASP A 1 87 ? 1.849 -4.897 -11.082 1.00 96.19 87 ASP A CA 1
ATOM 722 C C . ASP A 1 87 ? 0.354 -4.645 -10.839 1.00 96.19 87 ASP A C 1
ATOM 724 O O . ASP A 1 87 ? -0.325 -5.495 -10.253 1.00 96.19 87 ASP A O 1
ATOM 728 N N . ILE A 1 88 ? -0.172 -3.525 -11.349 1.00 95.62 88 ILE A N 1
ATOM 729 C CA . ILE A 1 88 ? -1.600 -3.191 -11.276 1.00 95.62 88 ILE A CA 1
ATOM 730 C C . ILE A 1 88 ? -2.430 -4.242 -12.022 1.00 95.62 88 ILE A C 1
ATOM 732 O O . ILE A 1 88 ? -3.346 -4.814 -11.435 1.00 95.62 88 ILE A O 1
ATOM 736 N N . GLU A 1 89 ? -2.089 -4.574 -13.269 1.00 95.50 89 GLU A N 1
ATOM 737 C CA . GLU A 1 89 ? -2.818 -5.578 -14.059 1.00 95.50 89 GLU A CA 1
ATOM 738 C C . GLU A 1 89 ? -2.884 -6.933 -13.334 1.00 95.50 89 GLU A C 1
ATOM 740 O O . GLU A 1 89 ? -3.955 -7.526 -13.187 1.00 95.50 89 GLU A O 1
ATOM 745 N N . LYS A 1 90 ? -1.755 -7.396 -12.782 1.00 93.56 90 LYS A N 1
ATOM 746 C CA . LYS A 1 90 ? -1.703 -8.641 -12.000 1.00 93.56 90 LYS A CA 1
ATOM 747 C C . LYS A 1 90 ? -2.561 -8.591 -10.741 1.00 93.56 90 LYS A C 1
ATOM 749 O O . LYS A 1 90 ? -3.028 -9.644 -10.311 1.00 93.56 90 LYS A O 1
ATOM 754 N N . SER A 1 91 ? -2.698 -7.427 -10.106 1.00 91.38 91 SER A N 1
ATOM 755 C CA . SER A 1 91 ? -3.537 -7.282 -8.912 1.00 91.38 91 SER A CA 1
ATOM 756 C C . SER A 1 91 ? -5.024 -7.380 -9.259 1.00 91.38 91 SER A C 1
ATOM 758 O O . SER A 1 91 ? -5.741 -8.108 -8.580 1.00 91.38 91 SER A O 1
ATOM 760 N N . LEU A 1 92 ? -5.448 -6.784 -10.380 1.00 89.25 92 LEU A N 1
ATOM 761 C CA . LEU A 1 92 ? -6.841 -6.789 -10.838 1.00 89.25 92 LEU A CA 1
ATOM 762 C C . LEU A 1 92 ? -7.317 -8.175 -11.290 1.00 89.25 92 LEU A C 1
ATOM 764 O O . LEU A 1 92 ? -8.452 -8.549 -11.029 1.00 89.25 92 LEU A O 1
ATOM 768 N N . VAL A 1 93 ? -6.452 -8.972 -11.925 1.00 85.06 93 VAL A N 1
ATOM 769 C CA . VAL A 1 93 ? -6.797 -10.346 -12.356 1.00 85.06 93 VAL A CA 1
ATOM 770 C C . VAL A 1 93 ? -6.889 -11.319 -11.170 1.00 85.06 93 VAL A C 1
ATOM 772 O O . VAL A 1 93 ? -7.488 -12.387 -11.276 1.00 85.06 93 VAL A O 1
ATOM 775 N N . LYS A 1 94 ? -6.280 -10.977 -10.029 1.00 69.81 94 LYS A N 1
ATOM 776 C CA . LYS A 1 94 ? -6.347 -11.779 -8.797 1.00 69.81 94 LYS A CA 1
ATOM 777 C C . LYS A 1 94 ? -7.556 -11.442 -7.930 1.00 69.81 94 LYS A C 1
ATOM 779 O O . LYS A 1 94 ? -7.814 -12.179 -6.978 1.00 69.81 94 LYS A O 1
ATOM 784 N N . THR A 1 95 ? -8.259 -10.351 -8.222 1.00 60.66 95 THR A N 1
ATOM 785 C CA . THR A 1 95 ? -9.544 -10.045 -7.599 1.00 60.66 95 THR A CA 1
ATOM 786 C C . THR A 1 95 ? -10.586 -11.011 -8.193 1.00 60.66 95 THR A C 1
ATOM 788 O O . THR A 1 95 ? -10.756 -11.009 -9.411 1.00 60.66 95 THR A O 1
ATOM 791 N N . PRO A 1 96 ? -11.190 -11.906 -7.384 1.00 51.38 96 PRO A N 1
ATOM 792 C CA . PRO A 1 96 ? -12.123 -12.927 -7.868 1.00 51.38 96 PRO A CA 1
ATOM 793 C C . PRO A 1 96 ? -13.423 -12.348 -8.433 1.00 51.38 96 PRO A C 1
ATOM 795 O O . PRO A 1 96 ? -13.830 -11.251 -7.986 1.00 51.38 96 PRO A O 1
#

InterPro domains:
  IPR002491 ABC transporter periplasmic binding domain [PS50983] (1-96)
  IPR051313 Bacterial iron-siderophore binding [PTHR30532] (16-94)

Secondary structure (DSSP, 8-state):
--HHHHHHHHHHHHH-----GGGGGG---S-EEEEESSTT--HHHHHHHTSTTGGGSHHHHTT-EEEEEHHHHT--SHHHHHHHHHHHHHHHHT--

Organism: NCBI:txid1245923